Protein AF-A0A538LIQ9-F1 (afdb_monomer_lite)

Structure (mmCIF, N/CA/C/O backbone):
data_AF-A0A538LIQ9-F1
#
_entry.id   AF-A0A538LIQ9-F1
#
loop_
_atom_site.group_PDB
_atom_site.id
_atom_site.type_symbol
_atom_site.label_atom_id
_atom_site.label_alt_id
_atom_site.label_comp_id
_atom_site.label_asym_id
_atom_site.label_entity_id
_atom_site.label_seq_id
_atom_site.pdbx_PDB_ins_code
_atom_site.Cartn_x
_atom_site.Cartn_y
_atom_site.Cartn_z
_atom_site.occupancy
_atom_site.B_iso_or_equiv
_atom_site.auth_seq_id
_atom_site.auth_comp_id
_atom_site.auth_asym_id
_atom_site.auth_atom_id
_atom_site.pdbx_PDB_model_num
ATOM 1 N N . MET A 1 1 ? -38.267 -35.054 -79.483 1.00 41.97 1 MET A N 1
ATOM 2 C CA . MET A 1 1 ? -38.167 -34.967 -78.010 1.00 41.97 1 MET A CA 1
ATOM 3 C C . MET A 1 1 ? -37.309 -33.765 -77.640 1.00 41.97 1 MET A C 1
ATOM 5 O O . MET A 1 1 ? -36.116 -33.894 -77.803 1.00 41.97 1 MET A O 1
ATOM 9 N N . HIS A 1 2 ? -37.862 -32.639 -77.174 1.00 35.00 2 HIS A N 1
ATOM 10 C CA . HIS A 1 2 ? -37.131 -31.667 -76.339 1.00 35.00 2 HIS A CA 1
ATOM 11 C C . HIS A 1 2 ? -38.129 -30.974 -75.401 1.00 35.00 2 HIS A C 1
ATOM 13 O O . HIS A 1 2 ? -39.210 -30.559 -75.816 1.00 35.00 2 HIS A O 1
ATOM 19 N N . LYS A 1 3 ? -37.797 -31.026 -74.108 1.00 38.38 3 LYS A N 1
ATOM 20 C CA . LYS A 1 3 ? -38.670 -30.821 -72.950 1.00 38.38 3 LYS A CA 1
ATOM 21 C C . LYS A 1 3 ? -38.793 -29.341 -72.571 1.00 38.38 3 LYS A C 1
ATOM 23 O O . LYS A 1 3 ? -37.891 -28.545 -72.795 1.00 38.38 3 LYS A O 1
ATOM 28 N N . ARG A 1 4 ? -39.953 -29.048 -71.983 1.00 43.38 4 ARG A N 1
ATOM 29 C CA . ARG A 1 4 ? -40.485 -27.759 -71.524 1.00 43.38 4 ARG A CA 1
ATOM 30 C C . ARG A 1 4 ? -39.606 -27.089 -70.463 1.00 43.38 4 ARG A C 1
ATOM 32 O O . ARG A 1 4 ? -39.096 -27.765 -69.574 1.00 43.38 4 ARG A O 1
ATOM 39 N N . GLY A 1 5 ? -39.518 -25.763 -70.549 1.00 43.22 5 GLY A N 1
ATOM 40 C CA . GLY A 1 5 ? -38.967 -24.898 -69.512 1.00 43.22 5 GLY A CA 1
ATOM 41 C C . GLY A 1 5 ? -39.910 -24.734 -68.320 1.00 43.22 5 GLY A C 1
ATOM 42 O O . GLY A 1 5 ? -41.127 -24.854 -68.456 1.00 43.22 5 GLY A O 1
ATOM 43 N N . LEU A 1 6 ? -39.326 -24.435 -67.163 1.00 48.75 6 LEU A N 1
ATOM 44 C CA . LEU A 1 6 ? -40.018 -23.941 -65.979 1.00 48.75 6 LEU A CA 1
ATOM 45 C C . LEU A 1 6 ? -39.122 -22.870 -65.343 1.00 48.75 6 LEU A C 1
ATOM 47 O O . LEU A 1 6 ? -37.968 -23.140 -65.017 1.00 48.75 6 LEU A O 1
ATOM 51 N N . ALA A 1 7 ? -39.648 -21.653 -65.228 1.00 46.41 7 ALA A N 1
ATOM 52 C CA . ALA A 1 7 ? -39.001 -20.522 -64.579 1.00 46.41 7 ALA A CA 1
ATOM 53 C C . ALA A 1 7 ? -39.420 -20.479 -63.104 1.00 46.41 7 ALA A C 1
ATOM 55 O O . ALA A 1 7 ? -40.613 -20.475 -62.801 1.00 46.41 7 ALA A O 1
ATOM 56 N N . THR A 1 8 ? -38.447 -20.427 -62.198 1.00 50.88 8 THR A N 1
ATOM 57 C CA . THR A 1 8 ? -38.676 -20.338 -60.751 1.00 50.88 8 THR A CA 1
ATOM 58 C C . THR A 1 8 ? -38.329 -18.921 -60.293 1.00 50.88 8 THR A C 1
ATOM 60 O O . THR A 1 8 ? -37.157 -18.552 -60.274 1.00 50.88 8 THR A O 1
ATOM 63 N N . LEU A 1 9 ? -39.338 -18.111 -59.951 1.00 46.50 9 LEU A N 1
ATOM 64 C CA . LEU A 1 9 ? -39.148 -16.826 -59.268 1.00 46.50 9 LEU A CA 1
ATOM 65 C C . LEU A 1 9 ? -38.947 -17.074 -57.764 1.00 46.50 9 LEU A C 1
ATOM 67 O O . LEU A 1 9 ? -39.834 -17.616 -57.108 1.00 46.50 9 LEU A O 1
ATOM 71 N N . LEU A 1 10 ? -37.808 -16.642 -57.214 1.00 53.97 10 LEU A N 1
ATOM 72 C CA . LEU A 1 10 ? -37.567 -16.554 -55.769 1.00 53.97 10 LEU A CA 1
ATOM 73 C C . LEU A 1 10 ? -37.781 -15.103 -55.312 1.00 53.97 10 LEU A C 1
ATOM 75 O O . LEU A 1 10 ? -37.049 -14.208 -55.727 1.00 53.97 10 LEU A O 1
ATOM 79 N N . ALA A 1 11 ? -38.771 -14.876 -54.448 1.00 49.25 11 ALA A N 1
ATOM 80 C CA . ALA A 1 11 ? -39.000 -13.599 -53.778 1.00 49.25 11 ALA A CA 1
ATOM 81 C C . ALA A 1 11 ? -38.266 -13.578 -52.426 1.00 49.25 11 ALA A C 1
ATOM 83 O O . ALA A 1 11 ? -38.534 -14.404 -51.554 1.00 49.25 11 ALA A O 1
ATOM 84 N N . THR A 1 12 ? -37.336 -12.641 -52.242 1.00 50.81 12 THR A N 1
ATOM 85 C CA . THR A 1 12 ? -36.591 -12.441 -50.989 1.00 50.81 12 THR A CA 1
ATOM 86 C C . THR A 1 12 ? -37.305 -11.431 -50.086 1.00 50.81 12 THR A C 1
ATOM 88 O O . THR A 1 12 ? -37.370 -10.249 -50.415 1.00 50.81 12 THR A O 1
ATOM 91 N N . LEU A 1 13 ? -37.811 -11.885 -48.933 1.00 51.41 13 LEU A N 1
ATOM 92 C CA . LEU A 1 13 ? -38.264 -11.023 -47.834 1.00 51.41 13 LEU A CA 1
ATOM 93 C C . LEU A 1 13 ? -37.046 -10.436 -47.098 1.00 51.41 13 LEU A C 1
ATOM 95 O O . LEU A 1 13 ? -36.348 -11.148 -46.379 1.00 51.41 13 LEU A O 1
ATOM 99 N N . THR A 1 14 ? -36.810 -9.133 -47.225 1.00 50.47 14 THR A N 1
ATOM 100 C CA . THR A 1 14 ? -35.881 -8.387 -46.362 1.00 50.47 14 THR A CA 1
ATOM 101 C C . THR A 1 14 ? -36.625 -7.848 -45.142 1.00 50.47 14 THR A C 1
ATOM 103 O O . THR A 1 14 ? -37.384 -6.886 -45.244 1.00 50.47 14 THR A O 1
ATOM 106 N N . ALA A 1 15 ? -36.409 -8.467 -43.979 1.00 53.34 15 ALA A N 1
ATOM 107 C CA . ALA A 1 15 ? -36.874 -7.952 -42.696 1.00 53.34 15 ALA A CA 1
ATOM 108 C C . ALA A 1 15 ? -36.015 -6.746 -42.274 1.00 53.34 15 ALA A C 1
ATOM 110 O O . ALA A 1 15 ? -34.815 -6.877 -42.033 1.00 53.34 15 ALA A O 1
ATOM 111 N N . ALA A 1 16 ? -36.633 -5.568 -42.189 1.00 51.41 16 ALA A N 1
ATOM 112 C CA . ALA A 1 16 ? -36.007 -4.361 -41.666 1.00 51.41 16 ALA A CA 1
ATOM 113 C C . ALA A 1 16 ? -35.890 -4.457 -40.135 1.00 51.41 16 ALA A C 1
ATOM 115 O O . ALA A 1 16 ? -36.849 -4.218 -39.403 1.00 51.41 16 AL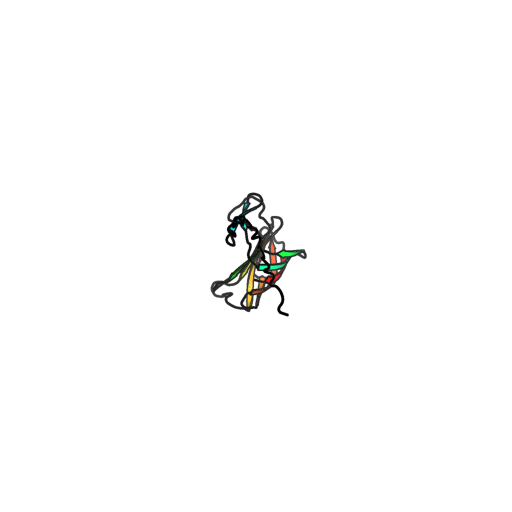A A O 1
ATOM 116 N N . LEU A 1 17 ? -34.705 -4.824 -39.646 1.00 51.44 17 LEU A N 1
ATOM 117 C CA . LEU A 1 17 ? -34.345 -4.704 -38.234 1.00 51.44 17 LEU A CA 1
ATOM 118 C C . LEU A 1 17 ? -34.079 -3.227 -37.920 1.00 51.44 17 LEU A C 1
ATOM 120 O O . LEU A 1 17 ? -33.033 -2.680 -38.268 1.00 51.44 17 LEU A O 1
ATOM 124 N N . ALA A 1 18 ? -35.041 -2.580 -37.264 1.00 52.84 18 ALA A N 1
ATOM 125 C CA . ALA A 1 18 ? -34.863 -1.258 -36.681 1.00 52.84 18 ALA A CA 1
ATOM 126 C C . ALA A 1 18 ? -33.825 -1.339 -35.547 1.00 52.84 18 ALA A C 1
ATOM 128 O O . ALA A 1 18 ? -34.098 -1.862 -34.467 1.00 52.84 18 ALA A O 1
ATOM 129 N N . ALA A 1 19 ? -32.614 -0.845 -35.807 1.00 51.88 19 ALA A N 1
ATOM 130 C CA . ALA A 1 19 ? -31.568 -0.721 -34.804 1.00 51.88 19 ALA A CA 1
ATOM 131 C C . ALA A 1 19 ? -31.938 0.395 -33.817 1.00 51.88 19 ALA A C 1
ATOM 133 O O . ALA A 1 19 ? -31.897 1.580 -34.146 1.00 51.88 19 ALA A O 1
ATOM 134 N N . VAL A 1 20 ? -32.312 0.013 -32.597 1.00 56.69 20 VAL A N 1
ATOM 135 C CA . VAL A 1 20 ? -32.459 0.945 -31.476 1.00 56.69 20 VAL A CA 1
ATOM 136 C C . VAL A 1 20 ? -31.057 1.459 -31.125 1.00 56.69 20 VAL A C 1
ATOM 138 O O . VAL A 1 20 ? -30.175 0.635 -30.866 1.00 56.69 20 VAL A O 1
ATOM 141 N N . PRO A 1 21 ? -30.793 2.778 -31.117 1.00 48.50 21 PRO A N 1
ATOM 142 C CA . PRO A 1 21 ? -29.489 3.280 -30.720 1.00 48.50 21 PRO A CA 1
ATOM 143 C C . PRO A 1 21 ? -29.301 3.000 -29.228 1.00 48.50 21 PRO A C 1
ATOM 145 O O . PRO A 1 21 ? -29.978 3.576 -28.376 1.00 48.50 21 PRO A O 1
ATOM 148 N N . ALA A 1 22 ? -28.387 2.083 -28.910 1.00 53.56 22 ALA A N 1
ATOM 149 C CA . ALA A 1 22 ? -27.928 1.882 -27.549 1.00 53.56 22 ALA A CA 1
ATOM 150 C C . ALA A 1 22 ? -27.312 3.201 -27.068 1.00 53.56 22 ALA A C 1
ATOM 152 O O . ALA A 1 22 ? -26.317 3.671 -27.620 1.00 53.56 22 ALA A O 1
ATOM 153 N N . SER A 1 23 ? -27.938 3.819 -26.065 1.00 48.59 23 SER A N 1
ATOM 154 C CA . SER A 1 23 ? -27.401 4.995 -25.387 1.00 48.59 23 SER A CA 1
ATOM 155 C C . SER A 1 23 ? -26.017 4.640 -24.850 1.00 48.59 23 SER A C 1
ATOM 157 O O . SER A 1 23 ? -25.883 3.857 -23.907 1.00 48.59 23 SER A O 1
ATOM 159 N N . ALA A 1 24 ? -24.979 5.156 -25.507 1.00 48.88 24 ALA A N 1
ATOM 160 C CA . ALA A 1 24 ? -23.600 4.975 -25.099 1.00 48.88 24 ALA A CA 1
ATOM 161 C C . ALA A 1 24 ? -23.398 5.711 -23.770 1.00 48.88 24 ALA A C 1
ATOM 163 O O . ALA A 1 24 ? -23.123 6.911 -23.734 1.00 48.88 24 ALA A O 1
ATOM 164 N N . HIS A 1 25 ? -23.570 4.988 -22.664 1.00 49.72 25 HIS A N 1
ATOM 165 C CA . HIS A 1 25 ? -23.146 5.443 -21.349 1.00 49.72 25 HIS A CA 1
ATOM 166 C C . HIS A 1 25 ? -21.644 5.734 -21.453 1.00 49.72 25 HIS A C 1
ATOM 168 O O . HIS A 1 25 ? -20.853 4.818 -21.683 1.00 49.72 25 HIS A O 1
ATOM 174 N N . ARG A 1 26 ? -21.245 7.012 -21.375 1.00 50.94 26 ARG A N 1
ATOM 175 C CA . ARG A 1 26 ? -19.823 7.380 -21.354 1.00 50.94 26 ARG A CA 1
ATOM 176 C C . ARG A 1 26 ? -19.176 6.603 -20.212 1.00 50.94 26 ARG A C 1
ATOM 178 O O . ARG A 1 26 ? -19.569 6.780 -19.062 1.00 50.94 26 ARG A O 1
ATOM 185 N N . ALA A 1 27 ? -18.215 5.739 -20.535 1.00 57.69 27 ALA A N 1
ATOM 186 C CA . ALA A 1 27 ? -17.417 5.063 -19.525 1.00 57.69 27 ALA A CA 1
ATOM 187 C C . ALA A 1 27 ? -16.793 6.138 -18.626 1.00 57.69 27 ALA A C 1
ATOM 189 O O . ALA A 1 27 ? -16.124 7.047 -19.124 1.00 57.69 27 ALA A O 1
ATOM 190 N N . ALA A 1 28 ? -17.074 6.083 -17.324 1.00 61.38 28 ALA A N 1
ATOM 191 C CA . ALA A 1 28 ? -16.482 7.013 -16.377 1.00 61.38 28 ALA A CA 1
ATOM 192 C C . ALA A 1 28 ? -14.952 6.902 -16.459 1.00 61.38 28 ALA A C 1
ATOM 194 O O . ALA A 1 28 ? -14.398 5.802 -16.513 1.00 61.38 28 ALA A O 1
ATOM 195 N N . THR A 1 29 ? -14.266 8.043 -16.506 1.00 73.81 29 THR A N 1
ATOM 196 C CA . THR A 1 29 ? -12.801 8.087 -16.460 1.00 73.81 29 THR A CA 1
ATOM 197 C C . THR A 1 29 ? -12.318 7.511 -15.138 1.00 73.81 29 THR A C 1
ATOM 199 O O . THR A 1 29 ? -12.917 7.776 -14.101 1.00 73.81 29 THR A O 1
ATOM 202 N N . CYS A 1 30 ? -11.241 6.731 -15.165 1.00 75.81 30 CYS A N 1
ATOM 203 C CA . CYS A 1 30 ? -10.735 6.068 -13.975 1.00 75.81 30 CYS A CA 1
ATOM 204 C C . CYS A 1 30 ? -9.442 6.721 -13.461 1.00 75.81 30 CYS A C 1
ATOM 206 O O . CYS A 1 30 ? -8.476 6.792 -14.226 1.00 75.81 30 CYS A O 1
ATOM 208 N N . PRO A 1 31 ? -9.368 7.153 -12.192 1.00 82.75 31 PRO A N 1
ATOM 209 C CA . PRO A 1 31 ? -10.437 7.157 -11.195 1.00 82.75 31 PRO A CA 1
ATOM 210 C C . PRO A 1 31 ? -11.402 8.337 -11.408 1.00 82.75 31 PRO A C 1
ATOM 212 O O . PRO A 1 31 ? -11.067 9.297 -12.105 1.00 82.75 31 PRO A O 1
ATOM 215 N N . HIS A 1 32 ? -12.579 8.297 -10.783 1.00 81.94 32 HIS A N 1
ATOM 216 C CA . HIS A 1 32 ? -13.516 9.427 -10.780 1.00 81.94 32 HIS A CA 1
ATOM 217 C C . HIS A 1 32 ? -13.992 9.756 -9.373 1.00 81.94 32 HIS A C 1
ATOM 219 O O . HIS A 1 32 ? -13.981 8.922 -8.470 1.00 81.94 32 HIS A O 1
ATOM 225 N N . THR A 1 33 ? -14.429 10.993 -9.177 1.00 84.94 33 THR A N 1
ATOM 226 C CA . THR A 1 33 ? -15.037 11.404 -7.917 1.00 84.94 33 THR A CA 1
ATOM 227 C C . THR A 1 33 ? -16.429 10.794 -7.763 1.00 84.94 33 THR A C 1
ATOM 229 O O . THR A 1 33 ? -17.119 10.474 -8.736 1.00 84.94 33 THR A O 1
ATOM 232 N N . GLY A 1 34 ? -16.842 10.609 -6.518 1.00 83.69 34 GLY A N 1
ATOM 233 C CA . GLY A 1 34 ? -18.150 10.090 -6.161 1.00 83.69 34 GLY A CA 1
ATOM 234 C C . GLY A 1 34 ? -18.477 10.381 -4.706 1.00 83.69 34 GLY A C 1
ATOM 235 O O . GLY A 1 34 ? -17.782 11.134 -4.020 1.00 83.69 34 GLY A O 1
ATOM 236 N N . THR A 1 35 ? -19.572 9.806 -4.224 1.00 81.38 35 THR A N 1
ATOM 237 C CA . THR A 1 35 ? -19.982 9.952 -2.829 1.00 81.38 35 THR A CA 1
ATOM 238 C C . THR A 1 35 ? -20.405 8.609 -2.268 1.00 81.38 35 THR A C 1
ATOM 240 O O . THR A 1 35 ? -21.283 7.953 -2.821 1.00 81.38 35 THR A O 1
ATOM 243 N N . VAL A 1 36 ? -19.810 8.227 -1.140 1.00 77.31 36 VAL A N 1
ATOM 244 C CA . VAL A 1 36 ? -20.138 6.998 -0.411 1.00 77.31 36 VAL A CA 1
ATOM 245 C C . VAL A 1 36 ? -20.471 7.379 1.022 1.00 77.31 36 VAL A C 1
ATOM 247 O O . VAL A 1 36 ? -19.696 8.061 1.685 1.00 77.31 36 VAL A O 1
ATOM 250 N N . ASN A 1 37 ? -21.665 7.011 1.495 1.00 77.31 37 ASN A N 1
ATOM 251 C CA . ASN A 1 37 ? -22.176 7.389 2.824 1.00 77.31 37 ASN A CA 1
ATOM 252 C C . ASN A 1 37 ? -22.110 8.908 3.107 1.00 77.31 37 ASN A C 1
ATOM 254 O O . ASN A 1 37 ? -21.862 9.355 4.229 1.00 77.31 37 ASN A O 1
ATOM 258 N N . GLY A 1 38 ? -22.304 9.728 2.069 1.00 77.38 38 GLY A N 1
ATOM 259 C CA . GLY A 1 38 ? -22.216 11.186 2.165 1.00 77.38 38 GLY A CA 1
ATOM 260 C C . GLY A 1 38 ? -20.795 11.722 2.377 1.00 77.38 38 GLY A C 1
ATOM 261 O O . GLY A 1 38 ? -20.656 12.848 2.858 1.00 77.38 38 GLY A O 1
ATOM 262 N N . VAL A 1 39 ? -19.767 10.922 2.082 1.00 79.19 39 VAL A N 1
ATOM 263 C CA . VAL A 1 39 ? -18.352 11.308 2.054 1.00 79.19 39 VAL A CA 1
ATOM 264 C C . VAL A 1 39 ? -17.912 11.426 0.602 1.00 79.19 39 VAL A C 1
ATOM 266 O O . VAL A 1 39 ? -18.139 10.501 -0.174 1.00 79.19 39 VAL A O 1
ATOM 269 N N . SER A 1 40 ? -17.293 12.553 0.240 1.00 81.00 40 SER A N 1
ATOM 270 C CA . SER A 1 40 ? -16.672 12.719 -1.078 1.00 81.00 40 SER A CA 1
ATOM 271 C C . SER A 1 40 ? -15.465 11.797 -1.187 1.00 81.00 40 SER A C 1
ATOM 273 O O . SER A 1 40 ? -14.574 11.832 -0.332 1.00 81.00 40 SER A O 1
ATOM 275 N N . VAL A 1 41 ? -15.451 10.955 -2.212 1.00 83.12 41 VAL A N 1
ATOM 276 C CA . VAL A 1 41 ? -14.432 9.923 -2.400 1.00 83.12 41 VAL A CA 1
ATOM 277 C C . VAL A 1 41 ? -13.937 9.895 -3.836 1.00 83.12 41 VAL A C 1
ATOM 279 O O . VAL A 1 41 ? -14.647 10.286 -4.763 1.00 83.12 41 VAL A O 1
ATOM 282 N N . LEU A 1 42 ? -12.719 9.406 -4.017 1.00 84.00 42 LEU A N 1
ATOM 283 C CA . LEU A 1 42 ? -12.182 8.990 -5.297 1.00 84.00 42 LEU A CA 1
ATOM 284 C C . LEU A 1 42 ? -12.443 7.489 -5.458 1.00 84.00 42 LEU A C 1
ATOM 286 O O . LEU A 1 42 ? -11.909 6.682 -4.695 1.00 84.00 42 LEU A O 1
ATOM 290 N N . ILE A 1 43 ? -13.288 7.143 -6.427 1.00 82.38 43 ILE A N 1
ATOM 291 C CA . ILE A 1 43 ? -13.678 5.772 -6.747 1.00 82.38 43 ILE A CA 1
ATOM 292 C C . ILE A 1 43 ? -12.691 5.229 -7.774 1.00 82.38 43 ILE A C 1
ATOM 294 O O . ILE A 1 43 ? -12.538 5.768 -8.877 1.00 82.38 43 ILE A O 1
ATOM 298 N N . TYR A 1 44 ? -12.026 4.140 -7.402 1.00 84.12 44 TYR A N 1
ATOM 299 C CA . TYR A 1 44 ? -11.143 3.406 -8.293 1.00 84.12 44 TYR A CA 1
ATOM 300 C C . TYR A 1 44 ? -11.909 2.287 -9.016 1.00 84.12 44 TYR A C 1
ATOM 302 O O . TYR A 1 44 ? -12.805 1.640 -8.478 1.00 84.12 44 TYR A O 1
ATOM 310 N N . CYS A 1 45 ? -11.549 2.088 -10.278 1.00 83.56 45 CYS A N 1
ATOM 311 C CA . CYS A 1 45 ? -12.217 1.221 -11.256 1.00 83.56 45 CYS A CA 1
ATOM 312 C C . CYS A 1 45 ? -11.217 0.526 -12.198 1.00 83.56 45 CYS A C 1
ATOM 314 O O . CYS A 1 45 ? -11.587 0.045 -13.268 1.00 83.56 45 CYS A O 1
ATOM 316 N N . GLY A 1 46 ? -9.929 0.527 -11.844 1.00 88.50 46 GLY A N 1
ATOM 317 C CA . GLY A 1 46 ? -8.876 -0.024 -12.691 1.00 88.50 46 GLY A CA 1
ATOM 318 C C . GLY A 1 46 ? -8.792 -1.553 -12.609 1.00 88.50 46 GLY A C 1
ATOM 319 O O . GLY A 1 46 ? -9.487 -2.188 -11.814 1.00 88.50 46 GLY A O 1
ATOM 320 N N . PRO A 1 47 ? -7.919 -2.180 -13.416 1.00 92.62 47 PRO A N 1
ATOM 321 C CA . PRO A 1 47 ? -7.801 -3.636 -13.466 1.00 92.62 47 PRO A CA 1
ATOM 322 C C . PRO A 1 47 ? -7.081 -4.232 -12.250 1.00 92.62 47 PRO A C 1
ATOM 324 O O . PRO A 1 47 ? -7.043 -5.459 -12.120 1.00 92.62 47 PRO A O 1
ATOM 327 N N . ALA A 1 48 ? -6.502 -3.400 -11.375 1.00 96.00 48 ALA A N 1
ATOM 328 C CA . ALA A 1 48 ? -5.658 -3.894 -10.303 1.00 96.00 48 ALA A CA 1
ATOM 329 C C . ALA A 1 48 ? -6.467 -4.729 -9.303 1.00 96.00 48 ALA A C 1
ATOM 331 O O . ALA A 1 48 ? -7.647 -4.472 -9.031 1.00 96.00 48 ALA A O 1
ATOM 332 N N . LYS A 1 49 ? -5.807 -5.746 -8.749 1.00 97.19 49 LYS A N 1
ATOM 333 C CA . LYS A 1 49 ? -6.353 -6.692 -7.767 1.00 97.19 49 LYS A CA 1
ATOM 334 C C . LYS A 1 49 ? -5.314 -6.954 -6.691 1.00 97.19 49 LYS A C 1
ATOM 336 O O . LYS A 1 49 ? -4.120 -6.963 -6.987 1.00 97.19 49 LYS A O 1
ATOM 341 N N . ALA A 1 50 ? -5.760 -7.196 -5.466 1.00 97.81 50 ALA A N 1
ATOM 342 C CA . ALA A 1 50 ? -4.878 -7.596 -4.380 1.00 97.81 50 ALA A CA 1
ATOM 343 C C . ALA A 1 50 ? -5.546 -8.600 -3.440 1.00 97.81 50 ALA A C 1
ATOM 345 O O . ALA A 1 50 ? -6.750 -8.548 -3.193 1.00 97.81 50 ALA A O 1
ATOM 346 N N . SER A 1 51 ? -4.731 -9.499 -2.901 1.00 98.06 51 SER A N 1
ATOM 347 C CA . SER A 1 51 ? -5.094 -10.425 -1.833 1.00 98.06 51 SER A CA 1
ATOM 348 C C . SER A 1 51 ? -4.336 -9.992 -0.592 1.00 98.06 51 SER A C 1
ATOM 350 O O . SER A 1 51 ? -3.107 -10.019 -0.599 1.00 98.06 51 SER A O 1
ATOM 352 N N . VAL A 1 52 ? -5.038 -9.552 0.450 1.00 97.94 52 VAL A N 1
ATOM 353 C CA . VAL A 1 52 ? -4.419 -8.977 1.650 1.00 97.94 52 VAL A CA 1
ATOM 354 C C . VAL A 1 52 ? -4.873 -9.743 2.877 1.00 97.94 52 VAL A C 1
ATOM 356 O O . VAL A 1 52 ? -6.064 -9.837 3.136 1.00 97.94 52 VAL A O 1
ATOM 359 N N . LEU A 1 53 ? -3.943 -10.246 3.675 1.00 98.00 53 LEU A N 1
ATOM 360 C CA . LEU A 1 53 ? -4.228 -10.755 5.007 1.00 98.00 53 LEU A CA 1
ATOM 361 C C . LEU A 1 53 ? -3.863 -9.670 6.025 1.00 98.00 53 LEU A C 1
ATOM 363 O O . LEU A 1 53 ? -2.693 -9.345 6.238 1.00 98.00 53 LEU A O 1
ATOM 367 N N . PHE A 1 54 ? -4.895 -9.083 6.628 1.00 96.75 54 PHE A N 1
ATOM 368 C CA . PHE A 1 54 ? -4.800 -7.986 7.585 1.00 96.75 54 PHE A CA 1
ATOM 369 C C . PHE A 1 54 ? -5.269 -8.463 8.958 1.00 96.75 54 PHE A C 1
ATOM 371 O O . PHE A 1 54 ? -6.448 -8.771 9.138 1.00 96.75 54 PHE A O 1
ATOM 378 N N . GLY A 1 55 ? -4.349 -8.572 9.922 1.00 94.31 55 GLY A N 1
ATOM 379 C CA . GLY A 1 55 ? -4.676 -9.047 11.273 1.00 94.31 55 GLY A CA 1
ATOM 380 C C . GLY A 1 55 ? -5.362 -10.418 11.286 1.00 94.31 55 GLY A C 1
ATOM 381 O O . GLY A 1 55 ? -6.289 -10.628 12.060 1.00 94.31 55 GLY A O 1
ATOM 382 N N . GLY A 1 56 ? -4.977 -11.315 10.371 1.00 93.38 56 GLY A N 1
ATOM 383 C CA . GLY A 1 56 ? -5.601 -12.634 10.208 1.00 93.38 56 GLY A CA 1
ATOM 384 C C . GLY A 1 56 ? -6.899 -12.651 9.389 1.00 93.38 56 GLY A C 1
ATOM 385 O O . GLY A 1 56 ? -7.425 -13.726 9.126 1.00 93.38 56 GLY A O 1
ATOM 386 N N . THR A 1 57 ? -7.401 -11.501 8.925 1.00 95.38 57 THR A N 1
ATOM 387 C CA . THR A 1 57 ? -8.578 -11.431 8.039 1.00 95.38 57 THR A CA 1
ATOM 388 C C . THR A 1 57 ? -8.176 -11.288 6.575 1.00 95.38 57 THR A C 1
ATOM 390 O O . THR A 1 57 ? -7.453 -10.356 6.220 1.00 95.38 57 THR A O 1
ATOM 393 N N . HIS A 1 58 ? -8.663 -12.187 5.718 1.00 96.12 58 HIS A N 1
ATOM 394 C CA . HIS A 1 58 ? -8.384 -12.156 4.284 1.00 96.12 58 HIS A CA 1
ATOM 395 C C . HIS A 1 58 ? -9.299 -11.172 3.542 1.00 96.12 58 HIS A C 1
ATOM 397 O O . HIS A 1 58 ? -10.523 -11.235 3.661 1.00 96.12 58 HIS A O 1
ATOM 403 N N . LEU A 1 59 ? -8.705 -10.284 2.748 1.00 94.75 59 LEU A N 1
ATOM 404 C CA . LEU A 1 59 ? -9.360 -9.240 1.969 1.00 94.75 59 LEU A CA 1
ATOM 405 C C . LEU A 1 59 ? -9.048 -9.452 0.491 1.00 94.75 59 LEU A C 1
ATOM 407 O O . LEU A 1 59 ? -7.888 -9.412 0.083 1.00 94.75 59 LEU A O 1
ATOM 411 N N . ALA A 1 60 ? -10.089 -9.649 -0.312 1.00 95.94 60 ALA A N 1
ATOM 412 C CA . ALA A 1 60 ? -9.976 -9.680 -1.763 1.00 95.94 60 ALA A CA 1
ATOM 413 C C . ALA A 1 60 ? -10.326 -8.295 -2.316 1.00 95.94 60 ALA A C 1
ATOM 415 O O . ALA A 1 60 ? -11.500 -7.939 -2.427 1.00 95.94 60 ALA A O 1
ATOM 416 N N . LEU A 1 61 ? -9.303 -7.511 -2.642 1.00 94.69 61 LEU A N 1
ATOM 417 C CA . LEU A 1 61 ? -9.450 -6.165 -3.179 1.00 94.69 61 LEU A CA 1
ATOM 418 C C . LEU A 1 61 ? -9.488 -6.221 -4.708 1.00 94.69 61 LEU A C 1
ATOM 420 O O . LEU A 1 61 ? -8.691 -6.912 -5.349 1.00 94.69 61 LEU A O 1
ATOM 424 N N . LYS A 1 62 ? -10.432 -5.494 -5.298 1.00 93.38 62 LYS A N 1
ATOM 425 C CA . LYS A 1 62 ? -10.650 -5.402 -6.746 1.00 93.38 62 LYS A CA 1
ATOM 426 C C . LYS A 1 62 ? -10.874 -3.945 -7.127 1.00 93.38 62 LYS A C 1
ATOM 428 O O . LYS A 1 62 ? -11.086 -3.114 -6.247 1.00 93.38 62 LYS A O 1
ATOM 433 N N . ASN A 1 63 ? -10.867 -3.673 -8.429 1.00 90.31 63 ASN A N 1
ATOM 434 C CA . ASN A 1 63 ? -11.116 -2.346 -8.989 1.00 90.31 63 ASN A CA 1
ATOM 435 C C . ASN A 1 63 ? -10.073 -1.310 -8.540 1.00 90.31 63 ASN A C 1
ATOM 437 O O . ASN A 1 63 ? -10.372 -0.130 -8.412 1.00 90.31 63 ASN A O 1
ATOM 441 N N . GLY A 1 64 ? -8.842 -1.743 -8.259 1.00 91.81 64 GLY A N 1
ATOM 442 C CA . GLY A 1 64 ? -7.784 -0.834 -7.832 1.00 91.81 64 GLY A CA 1
ATOM 443 C C . GLY A 1 64 ? -7.113 -0.128 -9.001 1.00 91.81 64 GLY A C 1
ATOM 444 O O . GLY A 1 64 ? -7.290 -0.485 -10.167 1.00 91.81 64 GLY A O 1
ATOM 445 N N . GLN A 1 65 ? -6.256 0.830 -8.681 1.00 93.19 65 GLN A N 1
ATOM 446 C CA . GLN A 1 65 ? -5.379 1.469 -9.653 1.00 93.19 65 GLN A CA 1
ATOM 447 C C . GLN A 1 65 ? -3.935 1.377 -9.196 1.00 93.19 65 GLN A C 1
ATOM 449 O O . GLN A 1 65 ? -3.624 1.684 -8.049 1.00 93.19 65 GLN A O 1
ATOM 454 N N . CYS A 1 66 ? -3.059 0.988 -10.118 1.00 94.06 66 CYS A N 1
ATOM 455 C CA . CYS A 1 66 ? -1.625 1.113 -9.933 1.00 94.06 66 CYS A CA 1
ATOM 456 C C . CYS A 1 66 ? -1.128 2.408 -10.567 1.00 94.06 66 CYS A C 1
ATOM 458 O O . CYS A 1 66 ? -1.503 2.743 -11.692 1.00 94.06 66 CYS A O 1
ATOM 460 N N . THR A 1 67 ? -0.222 3.080 -9.874 1.00 93.62 67 THR A N 1
ATOM 461 C CA . THR A 1 67 ? 0.483 4.262 -10.356 1.00 93.62 67 THR A CA 1
ATOM 462 C C . THR A 1 67 ? 1.950 3.901 -10.514 1.00 93.62 67 THR A C 1
ATOM 464 O O . THR A 1 67 ? 2.596 3.453 -9.567 1.00 93.62 67 THR A O 1
ATOM 467 N N . LYS A 1 68 ? 2.480 4.082 -11.724 1.00 93.81 68 LYS A N 1
ATOM 468 C CA . LYS A 1 68 ? 3.892 3.857 -12.046 1.00 93.81 68 LYS A CA 1
ATOM 469 C C . LYS A 1 68 ? 4.461 5.155 -12.598 1.00 93.81 68 LYS A C 1
ATOM 471 O O . LYS A 1 68 ? 3.967 5.650 -13.606 1.00 93.81 68 LYS A O 1
ATOM 476 N N . SER A 1 69 ? 5.498 5.688 -11.967 1.00 92.00 69 SER A N 1
ATOM 477 C CA . SER A 1 69 ? 6.288 6.793 -12.514 1.00 92.00 69 SER A CA 1
ATOM 478 C C . SER A 1 69 ? 7.762 6.397 -12.626 1.00 92.00 69 SER A C 1
ATOM 480 O O . SER A 1 69 ? 8.130 5.236 -12.412 1.00 92.00 69 SER A O 1
ATOM 482 N N . SER A 1 70 ? 8.614 7.348 -13.006 1.00 90.81 70 SER A N 1
ATOM 483 C CA . SER A 1 70 ? 10.070 7.186 -12.976 1.00 90.81 70 SER A CA 1
ATOM 484 C C . SER A 1 70 ? 10.625 7.068 -11.554 1.00 90.81 70 SER A C 1
ATOM 486 O O . SER A 1 70 ? 11.705 6.518 -11.384 1.00 90.81 70 SER A O 1
ATOM 488 N N . GLU A 1 71 ? 9.900 7.542 -10.539 1.00 93.31 71 GLU A N 1
ATOM 489 C CA . GLU A 1 71 ? 10.378 7.574 -9.151 1.00 93.31 71 GLU A CA 1
ATOM 490 C C . GLU A 1 71 ? 9.580 6.681 -8.211 1.00 93.31 71 GLU A C 1
ATOM 492 O O . GLU A 1 71 ? 10.121 6.180 -7.226 1.00 93.31 71 GLU A O 1
ATOM 497 N N . ASN A 1 72 ? 8.297 6.487 -8.500 1.00 95.12 72 ASN A N 1
ATOM 498 C CA . ASN A 1 72 ? 7.356 5.912 -7.558 1.00 95.12 72 ASN A CA 1
ATOM 499 C C . ASN A 1 72 ? 6.602 4.740 -8.169 1.00 95.12 72 ASN A C 1
ATOM 501 O O . ASN A 1 72 ? 6.273 4.707 -9.360 1.00 95.12 72 ASN A O 1
ATOM 505 N N . PHE A 1 73 ? 6.272 3.808 -7.292 1.00 97.50 73 PHE A N 1
ATOM 506 C CA . PHE A 1 73 ? 5.282 2.781 -7.524 1.00 97.50 73 PHE A CA 1
ATOM 507 C C . PHE A 1 73 ? 4.237 2.875 -6.418 1.00 97.50 73 PHE A C 1
ATOM 509 O O . PHE A 1 73 ? 4.575 3.018 -5.245 1.00 97.50 73 PHE A O 1
ATOM 516 N N . GLY A 1 74 ? 2.967 2.748 -6.767 1.00 96.31 74 GLY A N 1
ATOM 517 C CA . GLY A 1 74 ? 1.923 2.605 -5.770 1.00 96.31 74 GLY A CA 1
ATOM 518 C C . GLY A 1 74 ? 0.709 1.889 -6.314 1.00 96.31 74 GLY A C 1
ATOM 519 O O . GLY A 1 74 ? 0.533 1.764 -7.526 1.00 96.31 74 GLY A O 1
ATOM 520 N N .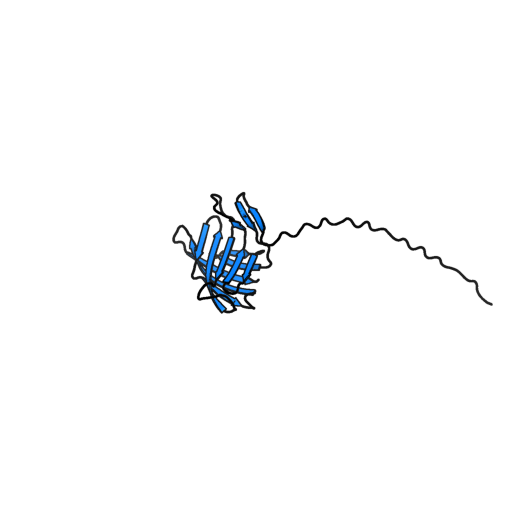 PHE A 1 75 ? -0.138 1.433 -5.405 1.00 95.19 75 PHE A N 1
ATOM 521 C CA . PHE A 1 75 ? -1.472 0.982 -5.747 1.00 95.19 75 PHE A CA 1
ATOM 522 C C . PHE A 1 75 ? -2.474 1.393 -4.680 1.00 95.19 75 PHE A C 1
ATOM 524 O O . PHE A 1 75 ? -2.154 1.460 -3.490 1.00 95.19 75 PHE A O 1
ATOM 531 N N . THR A 1 76 ? -3.702 1.615 -5.128 1.00 94.50 76 THR A N 1
ATOM 532 C CA . THR A 1 76 ? -4.802 2.076 -4.288 1.00 94.50 76 THR A CA 1
ATOM 533 C C . THR A 1 76 ? -6.058 1.269 -4.576 1.00 94.50 76 THR A C 1
ATOM 535 O O . THR A 1 76 ? -6.355 0.962 -5.732 1.00 94.50 76 THR A O 1
ATOM 538 N N . PHE A 1 77 ? -6.795 0.937 -3.521 1.00 91.62 77 PHE A N 1
ATOM 539 C CA . PHE A 1 77 ? -8.062 0.215 -3.557 1.00 91.62 77 PHE A CA 1
ATOM 540 C C . PHE A 1 77 ? -9.090 0.855 -2.625 1.00 91.62 77 PHE A C 1
ATOM 542 O O . PHE A 1 77 ? -8.735 1.399 -1.576 1.00 91.62 77 PHE A O 1
ATOM 549 N N . GLY A 1 78 ? -10.364 0.667 -2.971 1.00 83.25 78 GLY A N 1
ATOM 550 C CA . GLY A 1 78 ? -11.499 1.192 -2.219 1.00 83.25 78 GLY A CA 1
ATOM 551 C C . GLY A 1 78 ? -11.792 2.642 -2.575 1.00 83.25 78 GLY A C 1
ATOM 552 O O . GLY A 1 78 ? -11.435 3.105 -3.655 1.00 83.25 78 GLY A O 1
ATOM 553 N N . ASP A 1 79 ? -12.433 3.342 -1.652 1.00 77.19 79 ASP A N 1
ATOM 554 C CA . ASP A 1 79 ? -12.860 4.722 -1.836 1.00 77.19 79 ASP A CA 1
ATOM 555 C C . ASP A 1 79 ? -11.947 5.629 -1.010 1.00 77.19 79 ASP A C 1
ATOM 557 O O . ASP A 1 79 ? -11.970 5.597 0.219 1.00 77.19 79 ASP A O 1
ATOM 561 N N . VAL A 1 80 ? -11.100 6.431 -1.652 1.00 72.19 80 VAL A N 1
ATOM 562 C CA . VAL A 1 80 ? -10.201 7.324 -0.902 1.00 72.19 80 VAL A CA 1
ATOM 563 C C . VAL A 1 80 ? -10.904 8.643 -0.656 1.00 72.19 80 VAL A C 1
ATOM 565 O O . VAL A 1 80 ? -11.347 9.294 -1.598 1.00 72.19 80 VAL A O 1
ATOM 568 N N . VAL A 1 81 ? -11.009 9.053 0.607 1.00 71.62 81 VAL A N 1
ATOM 569 C CA . VAL A 1 81 ? -11.659 10.316 0.969 1.00 71.62 81 VAL A CA 1
ATOM 570 C C . VAL A 1 81 ? -10.948 11.490 0.289 1.00 71.62 81 VAL A C 1
ATOM 572 O O . VAL A 1 81 ? -9.757 11.716 0.490 1.00 71.62 81 VAL A O 1
ATOM 575 N N . ALA A 1 82 ? -11.700 12.267 -0.488 1.00 67.12 82 ALA A N 1
ATOM 576 C CA . ALA A 1 82 ? -11.206 13.415 -1.241 1.00 67.12 82 ALA A CA 1
ATOM 577 C C . ALA A 1 82 ? -11.222 14.707 -0.396 1.00 67.12 82 ALA A C 1
ATOM 579 O O . ALA A 1 82 ? -11.794 15.718 -0.803 1.00 67.12 82 ALA A O 1
ATOM 580 N N . GLY A 1 83 ? -10.630 14.662 0.804 1.00 66.94 83 GLY A N 1
ATOM 581 C CA . GLY A 1 83 ? -10.501 15.810 1.712 1.00 66.94 83 GLY A CA 1
ATOM 582 C C . GLY A 1 83 ? -10.801 15.498 3.186 1.00 66.94 83 GLY A C 1
ATOM 583 O O . GLY A 1 83 ? -11.088 14.356 3.542 1.00 66.94 83 GLY A O 1
ATOM 584 N N . PRO A 1 84 ? -10.734 16.498 4.081 1.00 65.12 84 PRO A N 1
ATOM 585 C CA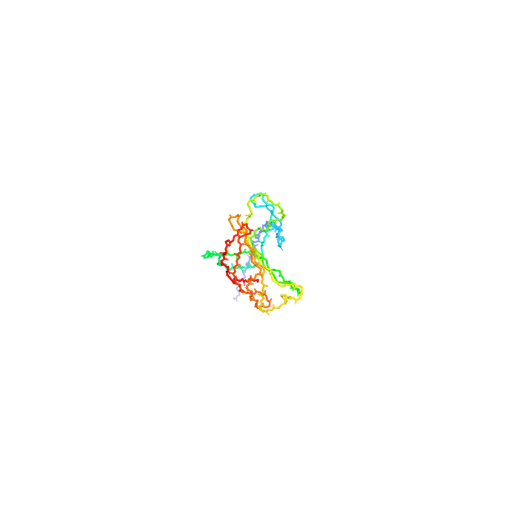 . PRO A 1 84 ? -11.107 16.324 5.481 1.00 65.12 84 PRO A CA 1
ATOM 586 C C . PRO A 1 84 ? -12.591 15.955 5.615 1.00 65.12 84 PRO A C 1
ATOM 588 O O . PRO A 1 84 ? -13.454 16.572 4.994 1.00 65.12 84 PRO A O 1
ATOM 591 N N . THR A 1 85 ? -12.906 14.970 6.455 1.00 69.38 85 THR A N 1
ATOM 592 C CA . THR A 1 85 ? -14.286 14.578 6.770 1.00 69.38 85 THR A CA 1
ATOM 593 C C . THR A 1 85 ? -14.401 14.201 8.242 1.00 69.38 85 THR A C 1
ATOM 595 O O . THR A 1 85 ? -13.504 13.573 8.798 1.00 69.38 85 THR A O 1
ATOM 598 N N . SER A 1 86 ? -15.513 14.572 8.877 1.00 72.19 86 SER A N 1
ATOM 599 C CA . SER A 1 86 ? -15.871 14.127 10.231 1.00 72.19 86 SER A CA 1
ATOM 600 C C . SER A 1 86 ? -16.624 12.792 10.237 1.00 72.19 86 SER A C 1
ATOM 602 O O . SER A 1 86 ? -16.904 12.234 11.296 1.00 72.19 86 SER A O 1
ATOM 604 N N . LYS A 1 87 ? -16.979 12.275 9.055 1.00 76.00 87 LYS A N 1
ATOM 605 C CA . LYS A 1 87 ? -17.707 11.014 8.898 1.00 76.00 87 LYS A CA 1
ATOM 606 C C . LYS A 1 87 ? -16.740 9.834 8.866 1.00 76.00 87 LYS A C 1
ATOM 608 O O . LYS A 1 87 ? -15.576 9.972 8.500 1.00 76.00 87 LYS A O 1
ATOM 613 N N . LYS A 1 88 ? -17.252 8.648 9.200 1.00 76.44 88 LYS A N 1
ATOM 614 C CA . LYS A 1 88 ? -16.493 7.397 9.121 1.00 76.44 88 LYS A CA 1
ATOM 615 C C . LYS A 1 88 ? -15.963 7.204 7.689 1.00 76.44 88 LYS A C 1
ATOM 617 O O . LYS A 1 88 ? -16.787 7.131 6.774 1.00 76.44 88 LYS A O 1
ATOM 622 N N . PRO A 1 89 ? -14.637 7.111 7.485 1.00 73.06 89 PRO A N 1
ATOM 623 C CA . PRO A 1 89 ? -14.098 6.864 6.161 1.00 73.06 89 PRO A CA 1
ATOM 624 C C . PRO A 1 89 ? -14.517 5.462 5.692 1.00 73.06 89 PRO A C 1
ATOM 626 O O . PRO A 1 89 ? -14.613 4.544 6.520 1.00 73.06 89 PRO A O 1
ATOM 629 N N . PRO A 1 90 ? -14.788 5.290 4.390 1.00 82.94 90 PRO A N 1
ATOM 630 C CA . PRO A 1 90 ? -14.937 3.966 3.802 1.00 82.94 90 PRO A CA 1
ATOM 631 C C . PRO A 1 90 ? -13.635 3.165 3.931 1.00 82.94 90 PRO A C 1
ATOM 633 O O . PRO A 1 90 ? -12.566 3.704 4.231 1.00 82.94 90 PRO A O 1
ATOM 636 N N . ASP A 1 91 ? -13.739 1.855 3.729 1.00 89.12 91 ASP A N 1
ATOM 637 C CA . ASP A 1 91 ? -12.572 0.987 3.758 1.00 89.12 91 ASP A CA 1
ATOM 638 C C . ASP A 1 91 ? -11.694 1.256 2.524 1.00 89.12 91 ASP A C 1
ATOM 640 O O . ASP A 1 91 ? -12.174 1.277 1.388 1.00 89.12 91 ASP A O 1
ATOM 644 N N . SER A 1 92 ? -10.394 1.439 2.746 1.00 91.31 92 SER A N 1
ATOM 645 C CA . SER A 1 92 ? -9.427 1.715 1.683 1.00 91.31 92 SER A CA 1
ATOM 646 C C . SER A 1 92 ? -8.070 1.098 1.990 1.00 91.31 92 SER A C 1
ATOM 648 O O . SER A 1 92 ? -7.692 0.915 3.152 1.00 91.31 92 SER A O 1
ATOM 650 N N . PHE A 1 93 ? -7.310 0.813 0.938 1.00 94.81 93 PHE A N 1
ATOM 651 C CA . PHE A 1 93 ? -5.946 0.312 1.042 1.00 94.81 93 PHE A CA 1
ATOM 652 C C . PHE A 1 93 ? -5.048 1.076 0.078 1.00 94.81 93 PHE A C 1
ATOM 654 O O . PHE A 1 93 ? -5.336 1.146 -1.115 1.00 94.81 93 PHE A O 1
ATOM 661 N N . LEU A 1 94 ? -3.944 1.603 0.591 1.00 95.44 94 LEU A N 1
ATOM 662 C CA . LEU A 1 94 ? -2.932 2.308 -0.179 1.00 95.44 94 LEU A CA 1
ATOM 663 C C . LEU A 1 94 ? -1.564 1.714 0.139 1.00 95.44 94 LEU A C 1
ATOM 665 O O . LEU A 1 94 ? -1.229 1.514 1.306 1.00 95.44 94 LEU A O 1
ATOM 669 N N . LEU A 1 95 ? -0.766 1.485 -0.897 1.00 97.44 95 LEU A N 1
ATOM 670 C CA . LEU A 1 95 ? 0.658 1.199 -0.780 1.00 97.44 95 LEU A CA 1
ATOM 671 C C . LEU A 1 95 ? 1.425 2.126 -1.717 1.00 97.44 95 LEU A C 1
ATOM 673 O O . LEU A 1 95 ? 1.068 2.243 -2.888 1.00 97.44 95 LEU A O 1
ATOM 677 N N . ILE A 1 96 ? 2.493 2.746 -1.219 1.00 97.19 96 ILE A N 1
ATOM 678 C CA . ILE A 1 96 ? 3.402 3.581 -2.011 1.00 97.19 96 ILE A CA 1
ATOM 679 C C . ILE A 1 96 ? 4.845 3.222 -1.654 1.00 97.19 96 ILE A C 1
ATOM 681 O O . ILE A 1 96 ? 5.189 3.077 -0.483 1.00 97.19 96 ILE A O 1
ATOM 685 N N . ALA A 1 97 ? 5.691 3.092 -2.668 1.00 97.38 97 ALA A N 1
ATOM 686 C CA . ALA A 1 97 ? 7.127 2.912 -2.549 1.00 97.38 97 ALA A CA 1
ATOM 687 C C . ALA A 1 97 ? 7.860 3.816 -3.541 1.00 97.38 97 ALA A C 1
ATOM 689 O O . ALA A 1 97 ? 7.331 4.163 -4.601 1.00 97.38 97 ALA A O 1
ATOM 690 N N . GLY A 1 98 ? 9.112 4.127 -3.221 1.00 95.00 98 GLY A N 1
ATOM 691 C CA . GLY A 1 98 ? 9.969 4.948 -4.062 1.00 95.00 98 GLY A CA 1
ATOM 692 C C . GLY A 1 98 ? 10.185 6.358 -3.517 1.00 95.00 98 GLY A C 1
ATOM 693 O O . GLY A 1 98 ? 9.979 6.620 -2.332 1.00 95.00 98 GLY A O 1
ATOM 694 N N . GLY A 1 99 ? 10.592 7.253 -4.415 1.00 89.50 99 GLY A N 1
ATOM 695 C CA . GLY A 1 99 ? 10.772 8.676 -4.149 1.00 89.50 99 GLY A CA 1
ATOM 696 C C . GLY A 1 99 ? 12.218 9.076 -3.861 1.00 89.50 99 GLY A C 1
ATOM 697 O O . GLY A 1 99 ? 13.017 8.306 -3.317 1.00 89.50 99 GLY A O 1
ATOM 698 N N . GLY A 1 100 ? 12.551 10.315 -4.234 1.00 84.69 100 GLY A N 1
ATOM 699 C CA . GLY A 1 100 ? 13.842 10.940 -3.952 1.00 84.69 100 GLY A CA 1
ATOM 700 C C . GLY A 1 100 ? 15.032 10.059 -4.345 1.00 84.69 100 GLY A C 1
ATOM 701 O O . GLY A 1 100 ? 15.145 9.603 -5.479 1.00 84.69 100 GLY A O 1
ATOM 702 N N . SER A 1 101 ? 15.920 9.793 -3.384 1.00 86.50 101 SER A N 1
ATOM 703 C CA . SER A 1 101 ? 17.150 9.017 -3.594 1.00 86.50 101 SER A CA 1
ATOM 704 C C . SER A 1 101 ? 16.950 7.501 -3.706 1.00 86.50 101 SER A C 1
ATOM 706 O O . SER A 1 101 ? 17.921 6.780 -3.940 1.00 86.50 101 SER A O 1
ATOM 708 N N . ARG A 1 102 ? 15.724 6.987 -3.533 1.00 89.81 102 ARG A N 1
ATOM 709 C CA . ARG A 1 102 ? 15.416 5.548 -3.601 1.00 89.81 102 ARG A CA 1
ATOM 710 C C . ARG A 1 102 ? 14.213 5.282 -4.509 1.00 89.81 102 ARG A C 1
ATOM 712 O O . ARG A 1 102 ? 13.178 4.838 -4.020 1.00 89.81 102 ARG A O 1
ATOM 719 N N . PRO A 1 103 ? 14.326 5.534 -5.822 1.00 95.06 103 PRO A N 1
ATOM 720 C CA . PRO A 1 103 ? 13.209 5.373 -6.740 1.00 95.06 103 PRO A CA 1
ATOM 721 C C . PRO A 1 103 ? 12.770 3.905 -6.883 1.00 95.06 103 PRO A C 1
ATOM 723 O O . PRO A 1 103 ? 13.595 3.001 -7.020 1.00 95.06 103 PRO A O 1
ATOM 726 N N . ALA A 1 104 ? 11.457 3.676 -6.947 1.00 96.38 104 ALA A N 1
ATOM 727 C CA . ALA A 1 104 ? 10.841 2.386 -7.277 1.00 96.38 104 ALA A CA 1
ATOM 728 C C . ALA A 1 104 ? 10.558 2.283 -8.790 1.00 96.38 104 ALA A C 1
ATOM 730 O O . ALA A 1 104 ? 9.428 2.084 -9.249 1.00 96.38 104 ALA A O 1
ATOM 731 N N . SER A 1 105 ? 11.609 2.488 -9.588 1.00 95.62 105 SER A N 1
ATOM 732 C CA . SER A 1 105 ? 11.525 2.639 -11.047 1.00 95.62 105 SER A CA 1
ATOM 733 C C . SER A 1 105 ? 11.541 1.321 -11.831 1.00 95.62 105 SER A C 1
ATOM 735 O O . SER A 1 105 ? 11.249 1.313 -13.026 1.00 95.62 105 SER A O 1
ATOM 737 N N . HIS A 1 106 ? 11.853 0.204 -11.174 1.00 96.56 106 HIS A N 1
ATOM 738 C CA . HIS A 1 106 ? 12.035 -1.114 -11.785 1.00 96.56 106 HIS A CA 1
ATOM 739 C C . HIS A 1 106 ? 11.544 -2.234 -10.849 1.00 96.56 106 HIS A C 1
ATOM 741 O O . HIS A 1 106 ? 10.953 -1.974 -9.802 1.00 96.56 106 HIS A O 1
ATOM 747 N N . ASP A 1 107 ? 11.713 -3.486 -11.270 1.00 98.19 107 ASP A N 1
ATOM 748 C CA . ASP A 1 107 ? 11.469 -4.653 -10.420 1.00 98.19 107 ASP A CA 1
ATOM 749 C C . ASP A 1 107 ? 12.553 -4.764 -9.348 1.00 98.19 107 ASP A C 1
ATOM 751 O O . ASP A 1 107 ? 13.717 -4.472 -9.603 1.00 98.19 107 ASP A O 1
ATOM 755 N N . GLY A 1 108 ? 12.199 -5.214 -8.148 1.00 98.00 108 GLY A N 1
ATOM 756 C CA . GLY A 1 108 ? 13.155 -5.247 -7.047 1.00 98.00 108 GLY A CA 1
ATOM 757 C C . GLY A 1 108 ? 12.508 -5.290 -5.675 1.00 98.00 108 GLY A C 1
ATOM 758 O O . GLY A 1 108 ? 11.294 -5.449 -5.543 1.00 98.00 108 GLY A O 1
ATOM 759 N N . ALA A 1 109 ? 13.341 -5.170 -4.645 1.00 98.19 109 ALA A N 1
ATOM 760 C CA . ALA A 1 109 ? 12.911 -5.092 -3.257 1.00 98.19 109 ALA A CA 1
ATOM 761 C C . ALA A 1 109 ? 12.968 -3.642 -2.762 1.00 98.19 109 ALA A C 1
ATOM 763 O O . ALA A 1 109 ? 13.964 -2.950 -2.963 1.00 98.19 109 ALA A O 1
ATOM 764 N N . TYR A 1 110 ? 11.911 -3.212 -2.082 1.00 97.75 110 TYR A N 1
ATOM 765 C CA . TYR A 1 110 ? 11.728 -1.848 -1.606 1.00 97.75 110 TYR A CA 1
ATOM 766 C C . TYR A 1 110 ? 11.133 -1.838 -0.202 1.00 97.75 110 TYR A C 1
ATOM 768 O O . TYR A 1 110 ? 10.548 -2.819 0.268 1.00 97.75 110 TYR A O 1
ATOM 776 N N . THR A 1 111 ? 11.238 -0.681 0.436 1.00 97.12 111 THR A N 1
ATOM 777 C CA . THR A 1 111 ? 10.417 -0.328 1.587 1.00 97.12 111 THR A CA 1
ATOM 778 C C . THR A 1 111 ? 9.243 0.515 1.104 1.00 97.12 111 THR A C 1
ATOM 780 O O . THR A 1 111 ? 9.415 1.369 0.233 1.00 97.12 111 THR A O 1
ATOM 783 N N . ALA A 1 112 ? 8.064 0.265 1.657 1.00 97.62 112 ALA A N 1
ATOM 784 C CA . ALA A 1 112 ? 6.828 0.933 1.302 1.00 97.62 112 ALA A CA 1
ATOM 785 C C . ALA A 1 112 ? 6.121 1.496 2.538 1.00 97.62 112 ALA A C 1
ATOM 787 O O . ALA A 1 112 ? 6.162 0.901 3.622 1.00 97.62 112 ALA A O 1
ATOM 788 N N . THR A 1 113 ? 5.401 2.592 2.320 1.00 97.50 113 THR A N 1
ATOM 789 C CA . THR A 1 113 ? 4.344 3.052 3.214 1.00 97.50 113 THR A CA 1
ATOM 790 C C . THR A 1 113 ? 3.044 2.360 2.835 1.00 97.50 113 THR A C 1
ATOM 792 O O . THR A 1 113 ? 2.646 2.355 1.669 1.00 97.50 113 THR A O 1
ATOM 795 N N . VAL A 1 114 ? 2.369 1.787 3.827 1.00 97.44 114 VAL A N 1
ATOM 796 C CA . VAL A 1 114 ? 1.021 1.229 3.703 1.00 97.44 114 VAL A CA 1
ATOM 797 C C . VAL A 1 114 ? 0.073 2.011 4.593 1.00 97.44 114 VAL A C 1
ATOM 799 O O . VAL A 1 114 ? 0.356 2.207 5.775 1.00 97.44 114 VAL A O 1
ATOM 802 N N . MET A 1 115 ? -1.073 2.398 4.038 1.00 95.50 115 MET A N 1
ATOM 803 C CA . MET A 1 115 ? -2.198 2.951 4.783 1.00 95.50 115 MET A CA 1
ATOM 804 C C . MET A 1 115 ? -3.418 2.051 4.607 1.00 95.50 115 MET A C 1
ATOM 806 O O . MET A 1 115 ? -3.781 1.687 3.487 1.00 95.50 115 MET A O 1
ATOM 810 N N . VAL A 1 116 ? -4.056 1.695 5.719 1.00 94.38 116 VAL A N 1
ATOM 811 C CA . VAL A 1 116 ? -5.281 0.888 5.734 1.00 94.38 116 VAL A CA 1
ATOM 812 C C . VAL A 1 116 ? -6.346 1.630 6.524 1.00 94.38 116 VAL A C 1
ATOM 814 O O . VAL A 1 116 ? -6.169 1.871 7.717 1.00 94.38 116 VAL A O 1
ATOM 817 N N . SER A 1 117 ? -7.465 1.941 5.882 1.00 91.62 117 SER A N 1
ATOM 818 C CA . SER A 1 117 ? -8.685 2.372 6.561 1.00 91.62 117 SER A CA 1
ATOM 819 C C . SER A 1 117 ? -9.619 1.175 6.623 1.00 91.62 117 SER A C 1
ATOM 821 O O . SER A 1 117 ? -9.954 0.593 5.594 1.00 91.62 117 SER A O 1
ATOM 823 N N . ARG A 1 118 ? -9.985 0.752 7.834 1.00 88.94 118 ARG A N 1
ATOM 824 C CA . ARG A 1 118 ? -10.868 -0.399 8.041 1.00 88.94 118 ARG A CA 1
ATOM 825 C C . ARG A 1 118 ? -11.749 -0.195 9.252 1.00 88.94 118 ARG A C 1
ATOM 827 O O . ARG A 1 118 ? -11.254 0.079 10.348 1.00 88.94 118 ARG A O 1
ATOM 834 N N . SER A 1 119 ? -13.057 -0.355 9.076 1.00 85.81 119 SER A N 1
ATOM 835 C CA . SER A 1 119 ? -14.030 -0.241 10.169 1.00 85.81 119 SER A CA 1
ATOM 836 C C . SER A 1 119 ? -13.927 1.088 10.936 1.00 85.81 119 SER A C 1
ATOM 838 O O . SER A 1 119 ? -14.225 1.144 12.126 1.00 85.81 119 SER A O 1
ATOM 840 N N . GLY A 1 120 ? -13.540 2.175 10.257 1.00 83.88 120 GLY A N 1
ATOM 841 C CA . GLY A 1 120 ? -13.375 3.506 10.858 1.00 83.88 120 GLY A CA 1
ATOM 842 C C . GLY A 1 120 ? -12.064 3.717 11.622 1.00 83.88 120 GLY A C 1
ATOM 843 O O . GLY A 1 120 ? -11.905 4.745 12.273 1.00 83.88 120 GLY A O 1
ATOM 844 N N . LYS A 1 121 ? -11.124 2.769 11.553 1.00 89.06 121 LYS A N 1
ATOM 845 C CA . LYS A 1 121 ? -9.762 2.917 12.077 1.00 89.06 121 LYS A CA 1
ATOM 846 C C . LYS A 1 121 ? -8.779 3.087 10.927 1.00 89.06 121 LYS A C 1
ATOM 848 O O . LYS A 1 121 ? -8.906 2.412 9.911 1.00 89.06 121 LYS A O 1
ATOM 853 N N . ASN A 1 122 ? -7.783 3.943 11.130 1.00 91.62 122 ASN A N 1
ATOM 854 C CA . ASN A 1 122 ? -6.690 4.162 10.188 1.00 91.62 122 ASN A CA 1
ATOM 855 C C . ASN A 1 122 ? -5.408 3.544 10.739 1.00 91.62 122 ASN A C 1
ATOM 857 O O . ASN A 1 122 ? -5.071 3.759 11.904 1.00 91.62 122 ASN A O 1
ATOM 861 N N . TYR A 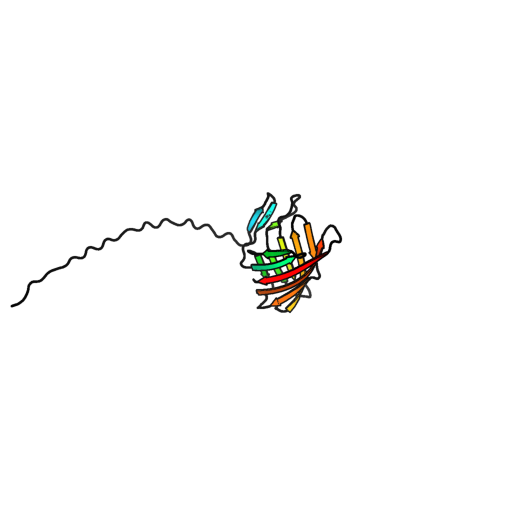1 123 ? -4.702 2.790 9.910 1.00 95.31 123 TYR A N 1
ATOM 862 C CA . TYR A 1 123 ? -3.443 2.145 10.248 1.00 95.31 123 TYR A CA 1
ATOM 863 C C . TYR A 1 123 ? -2.369 2.570 9.256 1.00 95.31 123 TYR A C 1
ATOM 865 O O . TYR A 1 123 ? -2.650 2.638 8.062 1.00 95.31 123 TYR A O 1
ATOM 873 N N . ILE A 1 124 ? -1.155 2.826 9.740 1.00 96.31 124 ILE A N 1
ATOM 874 C CA . ILE A 1 124 ? -0.027 3.282 8.918 1.00 96.31 124 ILE A CA 1
ATOM 875 C C . ILE A 1 124 ? 1.217 2.455 9.251 1.00 96.31 124 ILE A C 1
ATOM 877 O O . ILE A 1 124 ? 1.455 2.120 10.414 1.00 96.31 124 ILE A O 1
ATOM 881 N N . GLY A 1 125 ? 2.010 2.104 8.243 1.00 96.31 125 GLY A N 1
ATOM 882 C CA . GLY A 1 125 ? 3.329 1.505 8.435 1.00 96.31 125 GLY A CA 1
ATOM 883 C C . GLY A 1 125 ? 4.284 1.906 7.322 1.00 96.31 125 GLY A C 1
ATOM 884 O O . GLY A 1 125 ? 3.980 1.666 6.161 1.00 96.31 125 GLY A O 1
ATOM 885 N N . ASP A 1 126 ? 5.439 2.464 7.686 1.00 93.00 126 ASP A N 1
ATOM 886 C CA . ASP A 1 126 ? 6.420 3.051 6.751 1.00 93.00 126 ASP A CA 1
ATOM 887 C C . ASP A 1 126 ? 7.616 2.139 6.452 1.00 93.00 126 ASP A C 1
ATOM 889 O O . ASP A 1 126 ? 8.581 2.529 5.798 1.00 93.00 126 ASP A O 1
ATOM 893 N N . THR A 1 127 ? 7.583 0.912 6.973 1.00 94.56 127 THR A N 1
ATOM 894 C CA . THR A 1 127 ? 8.662 -0.075 6.836 1.00 94.56 127 THR A CA 1
ATOM 895 C C . THR A 1 127 ? 8.175 -1.404 6.260 1.00 94.56 127 THR A C 1
ATOM 897 O O . THR A 1 127 ? 8.779 -2.456 6.486 1.00 94.56 127 THR A O 1
ATOM 900 N N . VAL A 1 128 ? 7.071 -1.381 5.505 1.00 98.25 128 VAL A N 1
ATOM 901 C CA . VAL A 1 128 ? 6.523 -2.586 4.874 1.00 98.25 128 VAL A CA 1
ATOM 902 C C . VAL A 1 128 ? 7.448 -3.018 3.743 1.00 98.25 128 VAL A C 1
ATOM 904 O O . VAL A 1 128 ? 7.782 -2.232 2.859 1.00 98.25 128 VAL A O 1
ATOM 907 N N . LYS A 1 129 ? 7.870 -4.282 3.755 1.00 98.56 129 LYS A N 1
ATOM 908 C CA . LYS A 1 129 ? 8.694 -4.841 2.682 1.00 98.56 129 LYS A CA 1
ATOM 909 C C . LYS A 1 129 ? 7.824 -5.031 1.450 1.00 98.56 129 LYS A C 1
ATOM 911 O O . LYS A 1 129 ? 6.753 -5.623 1.558 1.00 98.56 129 LYS A O 1
ATOM 916 N N . LEU A 1 130 ? 8.307 -4.584 0.301 1.00 98.69 130 LEU A N 1
ATOM 917 C CA . LEU A 1 130 ? 7.665 -4.720 -1.000 1.00 98.69 130 LEU A CA 1
ATOM 918 C C . LEU A 1 130 ? 8.624 -5.417 -1.963 1.00 98.69 130 LEU A C 1
ATOM 920 O O . LEU A 1 130 ? 9.801 -5.075 -2.027 1.00 98.69 130 LEU A O 1
ATOM 924 N N . LYS A 1 131 ? 8.110 -6.359 -2.747 1.00 98.69 131 LYS A N 1
ATOM 925 C CA . LYS A 1 131 ? 8.804 -6.943 -3.893 1.00 98.69 131 LYS A CA 1
ATOM 926 C C . LYS A 1 131 ? 7.988 -6.681 -5.151 1.00 98.69 131 LYS A C 1
ATOM 928 O O . LYS A 1 131 ? 6.830 -7.086 -5.204 1.00 98.69 131 LYS A O 1
ATOM 933 N N . LEU A 1 132 ? 8.601 -6.036 -6.137 1.00 98.56 132 LEU A N 1
ATOM 934 C CA . LEU A 1 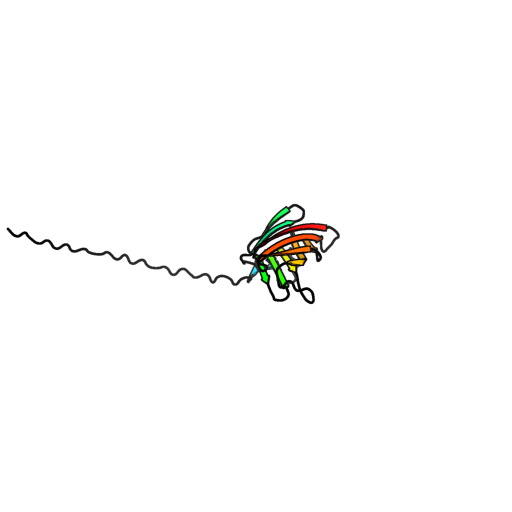132 ? 8.042 -5.771 -7.461 1.00 98.56 132 LEU A CA 1
ATOM 935 C C . LEU A 1 132 ? 8.606 -6.754 -8.486 1.00 98.56 132 LEU A C 1
ATOM 937 O O . LEU A 1 132 ? 9.794 -7.076 -8.453 1.00 98.56 132 LEU A O 1
ATOM 941 N N . THR A 1 133 ? 7.743 -7.220 -9.383 1.00 98.38 133 THR A N 1
ATOM 942 C CA . THR A 1 133 ? 8.052 -8.169 -10.458 1.00 98.38 133 THR A CA 1
ATOM 943 C C . THR A 1 133 ? 7.215 -7.873 -11.704 1.00 98.38 133 THR A C 1
ATOM 945 O O . THR A 1 133 ? 6.142 -7.271 -11.611 1.00 98.38 133 THR A O 1
ATOM 948 N N . GLY A 1 134 ? 7.661 -8.358 -12.863 1.00 97.12 134 GLY A N 1
ATOM 949 C CA . GLY A 1 134 ? 6.889 -8.293 -14.102 1.00 97.12 134 GLY A CA 1
ATOM 950 C C . GLY A 1 134 ? 6.789 -6.876 -14.658 1.00 97.12 134 GLY A C 1
ATOM 951 O O . GLY A 1 134 ? 5.718 -6.447 -15.069 1.00 97.12 134 GLY A O 1
ATOM 952 N N . SER A 1 135 ? 7.875 -6.099 -14.640 1.00 96.38 135 SER A N 1
ATOM 953 C CA . SER A 1 135 ? 7.823 -4.669 -14.998 1.00 96.38 135 SER A CA 1
ATOM 954 C C . SER A 1 135 ? 6.838 -3.893 -14.113 1.00 96.38 135 SER A C 1
ATOM 956 O O . SER A 1 135 ? 6.013 -3.081 -14.565 1.00 96.38 135 SER A O 1
ATOM 958 N N . ARG A 1 136 ? 6.913 -4.176 -12.811 1.00 96.81 136 ARG A N 1
ATOM 959 C CA . ARG A 1 136 ? 6.077 -3.619 -11.749 1.00 96.81 136 ARG A CA 1
ATOM 960 C C . ARG A 1 136 ? 4.590 -3.931 -11.949 1.00 96.81 136 ARG A C 1
ATOM 962 O O . ARG A 1 136 ? 3.744 -3.160 -11.507 1.00 96.81 136 ARG A O 1
ATOM 969 N N . SER A 1 137 ? 4.240 -4.981 -12.697 1.00 97.25 137 SER A N 1
ATOM 970 C CA . SER A 1 137 ? 2.845 -5.416 -12.877 1.00 97.25 137 SER A CA 1
ATOM 971 C C . SER A 1 137 ? 2.377 -6.357 -11.774 1.00 97.25 137 SER A C 1
ATOM 973 O O . SER A 1 137 ? 1.186 -6.541 -11.594 1.00 97.25 137 SER A O 1
ATOM 975 N N . ALA A 1 138 ? 3.276 -6.937 -10.991 1.00 98.12 138 ALA A N 1
ATOM 976 C CA . ALA A 1 138 ? 2.902 -7.814 -9.896 1.00 98.12 138 ALA A CA 1
ATOM 977 C C . ALA A 1 138 ? 3.856 -7.646 -8.724 1.00 98.12 138 ALA A C 1
ATOM 979 O O . ALA A 1 138 ? 4.967 -7.124 -8.864 1.00 98.12 138 ALA A O 1
ATOM 980 N N . GLY A 1 139 ? 3.438 -8.123 -7.561 1.00 98.38 139 GLY A N 1
ATOM 981 C CA . GLY A 1 139 ? 4.314 -8.114 -6.411 1.00 98.38 139 GLY A CA 1
ATOM 982 C C . GLY A 1 139 ? 3.703 -8.690 -5.153 1.00 98.38 139 GLY A C 1
ATOM 983 O O . GLY A 1 139 ? 2.544 -9.103 -5.108 1.00 98.38 139 GLY A O 1
ATOM 984 N N . THR A 1 140 ? 4.525 -8.695 -4.113 1.00 98.75 140 THR A N 1
ATOM 985 C CA . THR A 1 140 ? 4.160 -9.130 -2.766 1.00 98.75 140 THR A CA 1
ATOM 986 C C . THR A 1 140 ? 4.612 -8.101 -1.753 1.00 98.75 140 THR A C 1
ATOM 988 O O . THR A 1 140 ? 5.644 -7.457 -1.942 1.00 98.75 140 THR A O 1
ATOM 991 N N . PHE A 1 141 ? 3.893 -7.994 -0.647 1.00 98.69 141 PHE A N 1
ATOM 992 C CA . PHE A 1 141 ? 4.277 -7.137 0.461 1.00 98.69 141 PHE A CA 1
ATOM 993 C C . PHE A 1 141 ? 4.044 -7.826 1.801 1.00 98.69 141 PHE A C 1
ATOM 995 O O . PHE A 1 141 ? 3.185 -8.699 1.929 1.0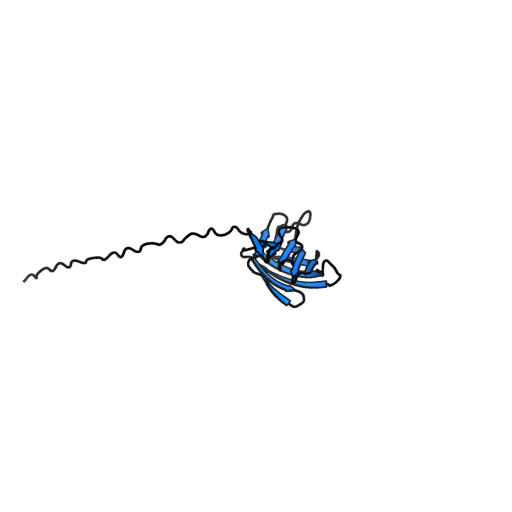0 98.69 141 PHE A O 1
ATOM 1002 N N . SER A 1 142 ? 4.823 -7.437 2.805 1.00 98.62 142 SER A N 1
ATOM 1003 C CA . SER A 1 142 ? 4.708 -7.964 4.164 1.00 98.62 142 SER A CA 1
ATOM 1004 C C . SER A 1 142 ? 5.291 -6.994 5.181 1.00 98.62 142 SER A C 1
ATOM 1006 O O . SER A 1 142 ? 6.387 -6.463 4.981 1.00 98.62 142 SER A O 1
ATOM 1008 N N . GLY A 1 143 ? 4.604 -6.804 6.297 1.00 98.12 143 GLY A N 1
ATOM 1009 C CA . GLY A 1 143 ? 5.071 -5.967 7.388 1.00 98.12 143 GLY A CA 1
ATOM 1010 C C . GLY A 1 143 ? 4.015 -5.808 8.469 1.00 98.12 143 GLY A C 1
ATOM 1011 O O . GLY A 1 143 ? 3.162 -6.672 8.672 1.00 98.12 143 GLY A O 1
ATOM 1012 N N . THR A 1 144 ? 4.074 -4.669 9.145 1.00 98.00 144 THR A N 1
ATOM 1013 C CA . THR A 1 144 ? 3.175 -4.326 10.241 1.00 98.00 144 THR A CA 1
ATOM 1014 C C . THR A 1 144 ? 2.738 -2.883 10.076 1.00 98.00 144 THR A C 1
ATOM 1016 O O . THR A 1 144 ? 3.556 -2.021 9.763 1.00 98.00 144 THR A O 1
ATOM 1019 N N . VAL A 1 145 ? 1.462 -2.618 10.323 1.00 97.62 145 VAL A N 1
ATOM 1020 C CA . VAL A 1 145 ? 0.911 -1.264 10.418 1.00 97.62 145 VAL A CA 1
ATOM 1021 C C . VAL A 1 145 ? 0.449 -0.996 11.846 1.00 97.62 145 VAL A C 1
ATOM 1023 O O . VAL A 1 145 ? 0.069 -1.918 12.568 1.00 97.62 145 VAL A O 1
ATOM 1026 N N . THR A 1 146 ? 0.492 0.260 12.270 1.00 97.25 146 THR A N 1
ATOM 1027 C CA . THR A 1 146 ? 0.108 0.694 13.618 1.00 97.25 146 THR A CA 1
ATOM 1028 C C . THR A 1 146 ? -1.149 1.542 13.535 1.00 97.25 146 THR A C 1
ATOM 1030 O O . THR A 1 146 ? -1.279 2.363 12.629 1.00 97.25 146 THR A O 1
ATOM 1033 N N . TRP A 1 147 ? -2.091 1.338 14.456 1.00 94.56 147 TRP A N 1
ATOM 1034 C CA . TRP A 1 147 ? -3.277 2.186 14.552 1.00 94.56 147 TRP A CA 1
ATOM 1035 C C . TRP A 1 147 ? -2.860 3.635 14.822 1.00 94.56 147 TRP A C 1
ATOM 1037 O O . TRP A 1 147 ? -2.174 3.901 15.801 1.00 94.56 147 TRP A O 1
ATOM 1047 N N . ALA A 1 148 ? -3.297 4.571 13.980 1.00 90.06 148 ALA A N 1
ATOM 1048 C CA . ALA A 1 148 ? -2.825 5.956 13.991 1.00 90.06 148 ALA A CA 1
ATOM 1049 C C . ALA A 1 148 ? -3.071 6.706 15.316 1.00 90.06 148 ALA A C 1
ATOM 1051 O O . ALA A 1 148 ? -2.396 7.691 15.589 1.00 90.06 148 ALA A O 1
ATOM 1052 N N . LEU A 1 149 ? -4.028 6.251 16.134 1.00 90.12 149 LEU A N 1
ATOM 1053 C CA . LEU A 1 149 ? -4.375 6.855 17.427 1.00 90.12 149 LEU A CA 1
ATOM 1054 C C . LEU A 1 149 ? -3.953 5.994 18.631 1.00 90.12 149 LEU A C 1
ATOM 1056 O O . LEU A 1 149 ? -4.424 6.220 19.742 1.00 90.12 149 LEU A O 1
ATOM 1060 N N . GLY A 1 150 ? -3.102 4.985 18.433 1.00 89.44 150 GLY A N 1
ATOM 1061 C CA . GLY A 1 150 ? -2.660 4.120 19.523 1.00 89.44 150 GLY A CA 1
ATOM 1062 C C . GLY A 1 150 ? -1.399 3.328 19.200 1.00 89.44 150 GLY A C 1
ATOM 1063 O O . GLY A 1 150 ? -0.644 3.651 18.291 1.00 89.44 150 GLY A O 1
ATOM 1064 N N . THR A 1 151 ? -1.156 2.269 19.970 1.00 90.94 151 THR A N 1
ATOM 1065 C CA . THR A 1 151 ? 0.059 1.437 19.861 1.00 90.94 151 THR A CA 1
ATOM 1066 C C . THR A 1 151 ? -0.205 0.060 19.255 1.00 90.94 151 THR A C 1
ATOM 1068 O O . THR A 1 151 ? 0.719 -0.737 19.084 1.00 90.94 151 THR A O 1
ATOM 1071 N N . THR A 1 152 ? -1.463 -0.243 18.917 1.00 94.25 152 THR A N 1
ATOM 1072 C CA . THR A 1 152 ? -1.853 -1.538 18.360 1.00 94.25 152 THR A CA 1
ATOM 1073 C C . THR A 1 152 ? -1.199 -1.757 17.005 1.00 94.25 152 THR A C 1
ATOM 1075 O O . THR A 1 152 ? -1.483 -1.045 16.040 1.00 94.25 152 THR A O 1
ATOM 1078 N N . LYS A 1 153 ? -0.362 -2.790 16.940 1.00 95.88 153 LYS A N 1
ATOM 1079 C CA . LYS A 1 153 ? 0.297 -3.267 15.730 1.00 95.88 153 LYS A CA 1
ATOM 1080 C C . LYS A 1 153 ? -0.507 -4.394 15.099 1.00 95.88 153 LYS A C 1
ATOM 1082 O O . LYS A 1 153 ? -0.949 -5.307 15.790 1.00 95.88 153 LYS A O 1
ATOM 1087 N N . VAL A 1 154 ? -0.669 -4.338 13.784 1.00 97.19 154 VAL A N 1
ATOM 1088 C CA . VAL A 1 154 ? -1.399 -5.331 12.998 1.00 97.19 154 VAL A CA 1
ATOM 1089 C C . VAL A 1 154 ? -0.505 -5.808 11.866 1.00 97.19 154 VAL A C 1
ATOM 1091 O O . VAL A 1 154 ? -0.008 -5.004 11.077 1.00 97.19 154 VAL A O 1
ATOM 1094 N N . ALA A 1 155 ? -0.294 -7.121 11.789 1.00 97.88 155 ALA A N 1
ATOM 1095 C CA . ALA A 1 155 ? 0.425 -7.721 10.675 1.00 97.88 155 ALA A CA 1
ATOM 1096 C C . ALA A 1 155 ? -0.361 -7.525 9.373 1.00 97.88 155 ALA A C 1
ATOM 1098 O O . ALA A 1 155 ? -1.584 -7.705 9.335 1.00 97.88 155 ALA A O 1
ATOM 1099 N N . VAL A 1 156 ? 0.358 -7.195 8.305 1.00 98.19 156 VAL A N 1
ATOM 1100 C CA . VAL A 1 156 ? -0.192 -7.038 6.964 1.00 98.19 156 VAL A CA 1
ATOM 1101 C C . VAL A 1 156 ? 0.696 -7.772 5.971 1.00 98.19 156 VAL A C 1
ATOM 1103 O O . VAL A 1 156 ? 1.917 -7.632 5.985 1.00 98.19 156 VAL A O 1
ATOM 1106 N N . HIS A 1 157 ? 0.094 -8.579 5.113 1.00 97.94 157 HIS A N 1
ATOM 1107 C CA . HIS A 1 157 ? 0.795 -9.221 4.012 1.00 97.94 157 HIS A CA 1
ATOM 1108 C C . HIS A 1 157 ? -0.143 -9.433 2.845 1.00 97.94 157 HIS A C 1
ATOM 1110 O O . HIS A 1 157 ? -1.359 -9.484 3.016 1.00 97.94 157 HIS A O 1
ATOM 1116 N N . GLY A 1 158 ? 0.418 -9.558 1.655 1.00 98.19 158 GLY A N 1
ATOM 1117 C CA . GLY A 1 158 ? -0.397 -9.779 0.487 1.00 98.19 158 GLY A CA 1
ATOM 1118 C C . GLY A 1 158 ? 0.380 -9.857 -0.803 1.00 98.19 158 GLY A C 1
ATOM 1119 O O . GLY A 1 158 ? 1.607 -9.743 -0.845 1.00 98.19 158 GLY A O 1
ATOM 1120 N N . SER A 1 159 ? -0.386 -10.036 -1.863 1.00 98.56 159 SER A N 1
ATOM 1121 C CA . SER A 1 159 ? 0.063 -9.967 -3.242 1.00 98.56 159 SER A CA 1
ATOM 1122 C C . SER A 1 159 ? -0.862 -9.062 -4.034 1.00 98.56 159 SER A C 1
ATOM 1124 O O . SER A 1 159 ? -2.013 -8.831 -3.652 1.00 98.56 159 SER A O 1
ATOM 1126 N N . PHE A 1 160 ? -0.352 -8.531 -5.135 1.00 98.50 160 PHE A N 1
ATOM 1127 C CA . PHE A 1 160 ? -1.137 -7.713 -6.042 1.00 98.50 160 PHE A CA 1
ATOM 1128 C C . PHE A 1 160 ? -0.746 -7.965 -7.493 1.00 98.50 160 PHE A C 1
ATOM 1130 O O . PHE A 1 160 ? 0.350 -8.444 -7.800 1.00 98.50 160 PHE A O 1
ATOM 1137 N N . THR A 1 161 ? -1.663 -7.576 -8.367 1.00 98.12 161 THR A N 1
ATOM 1138 C CA . THR A 1 161 ? -1.472 -7.479 -9.808 1.00 98.12 161 THR A CA 1
ATOM 1139 C C . THR A 1 161 ? -2.036 -6.157 -10.300 1.00 98.12 161 THR A C 1
ATOM 1141 O O . THR A 1 161 ? -3.115 -5.744 -9.870 1.00 98.12 161 THR A O 1
ATOM 1144 N N . CYS A 1 162 ? -1.309 -5.555 -11.224 1.00 93.31 162 CYS A N 1
ATOM 1145 C CA . CYS A 1 162 ? -1.694 -4.519 -12.156 1.00 93.31 162 CYS A CA 1
ATOM 1146 C C . CYS A 1 162 ? -1.734 -5.188 -13.546 1.00 93.31 162 CYS A C 1
ATOM 1148 O O . CYS A 1 162 ? -2.640 -4.837 -14.314 1.00 93.31 162 CYS A O 1
#

Sequence (162 aa):
MHKRGLATLLATLTAALAAVPASAHRAATCPHTGTVNGVSVLIYCGPAKASVLFGGTHLALKNGQCTKSSENFGFTFGDVVAGPTSKKPPDSFLLIAGGGSRPASHDGAYTATVMVSRSGKNYIGDTVKLKLTGSRSAGTFSGTVTWALGTTKVAVHGSFTC

Foldseek 3Di:
DDDDDDDDDDDDDDDDDDDDPDPPPPDDPAFDWDADPNFIWTAAQDQKWKWKQKQNDTDTFGRKDWDADQFKTKIKTDTHGPDDDPDQDTWMKIKMWGDDPGGPRFFAKTFIWIWTRDPSWIWIDRGWIWTADDRNQKIKIWDWTATPVDGDIMTMIIMMGD

Secondary structure (DSSP, 8-state):
--PPP---PPP--------------PPPPSSEEEEETTEEEEE--SSEEEEEEETTEEEEEEEEEEEE-SSEEEEEEEEEESS--SSPPPPEEEEEEE-TTS---SSEEEEEEEEEEETTEEEEEEEEEEEEETTTTEEEEEEEEEETTS--EEEEEEEEE-

Radius of gyration: 26.69 Å; chains: 1; bounding box: 58×51×98 Å

pLDDT: mean 83.91, std 17.58, range [35.0, 98.75]